Protein AF-A0A0X3RYA7-F1 (afdb_monomer_lite)

Sequence (79 aa):
MSDAFGGRVSRNTLMRLITLLPDPPSATPSMVGMDEYAQRKGRIYGTVLVDVKTRRLEDLLQNREAAPPCALAGRTARE

Foldseek 3Di:
DDCPPVDDDDPVRVVVVVVPDDDDDDDDAPDWDKDKDAPPNNPWIWIWIARPVVRDTDDTGRDPPPPDCVVVVPPPDDD

Structure (mmCIF, N/CA/C/O backbone):
data_AF-A0A0X3RYA7-F1
#
_entry.id   AF-A0A0X3RYA7-F1
#
loop_
_atom_site.group_PDB
_atom_site.id
_atom_site.type_symbol
_atom_site.label_atom_id
_atom_site.label_alt_id
_atom_site.label_comp_id
_atom_site.label_asym_id
_atom_site.label_entity_id
_atom_site.label_seq_id
_atom_site.pdbx_PDB_ins_code
_atom_site.Cartn_x
_atom_site.Cartn_y
_atom_site.Cartn_z
_atom_site.occupancy
_atom_site.B_iso_or_equiv
_atom_site.auth_seq_id
_atom_site.auth_comp_id
_atom_site.auth_asym_id
_atom_site.auth_atom_id
_atom_site.pdbx_PDB_model_num
ATOM 1 N N . MET A 1 1 ? -20.348 -2.332 12.339 1.00 59.56 1 MET A N 1
ATOM 2 C CA . MET A 1 1 ? -20.043 -3.423 13.286 1.00 59.56 1 MET A CA 1
ATOM 3 C C . MET A 1 1 ? -19.810 -4.656 12.440 1.00 59.56 1 MET A C 1
ATOM 5 O O . MET A 1 1 ? -20.655 -4.923 11.598 1.00 59.56 1 MET A O 1
ATOM 9 N N . SER A 1 2 ? -18.651 -5.297 12.569 1.00 65.25 2 SER A N 1
ATOM 10 C CA . SER A 1 2 ? -18.320 -6.538 11.851 1.00 65.25 2 SER A CA 1
ATOM 11 C C . SER A 1 2 ? -18.432 -7.705 12.828 1.00 65.25 2 SER A C 1
ATOM 13 O O . SER A 1 2 ? -18.021 -7.540 13.977 1.00 65.25 2 SER A O 1
ATOM 15 N N . ASP A 1 3 ? -18.988 -8.832 12.378 1.00 70.25 3 ASP A N 1
ATOM 16 C CA . ASP A 1 3 ? -19.068 -10.095 13.136 1.00 70.25 3 ASP A CA 1
ATOM 17 C C . ASP A 1 3 ? -18.028 -11.132 12.658 1.00 70.25 3 ASP A C 1
ATOM 19 O O . ASP A 1 3 ? -17.968 -12.257 13.138 1.00 70.25 3 ASP A O 1
ATOM 23 N N . ALA A 1 4 ? -17.154 -10.754 11.716 1.00 71.31 4 ALA A N 1
ATOM 24 C CA . ALA A 1 4 ? -16.169 -11.661 11.116 1.00 71.31 4 ALA A CA 1
ATOM 25 C C . ALA A 1 4 ? -15.065 -12.136 12.087 1.00 71.31 4 ALA A C 1
ATOM 27 O O . ALA A 1 4 ? -14.240 -12.963 11.717 1.00 71.31 4 ALA A O 1
ATOM 28 N N . PHE A 1 5 ? -15.036 -11.612 13.318 1.00 70.19 5 PHE A N 1
ATOM 29 C CA . PHE A 1 5 ? -13.976 -11.837 14.308 1.00 70.19 5 PHE A CA 1
ATOM 30 C C . PHE A 1 5 ? -14.449 -12.644 15.531 1.00 70.19 5 PHE A C 1
ATOM 32 O O . PHE A 1 5 ? -13.840 -12.555 16.593 1.00 70.19 5 PHE A O 1
ATOM 39 N N . GLY A 1 6 ? -15.540 -13.410 15.405 1.00 78.56 6 GLY A N 1
ATOM 40 C CA . GLY A 1 6 ? -16.100 -14.201 16.513 1.00 78.56 6 GLY A CA 1
ATOM 41 C C . GLY A 1 6 ? -16.847 -13.362 17.558 1.00 78.56 6 GLY A C 1
ATOM 42 O O . GLY A 1 6 ? -17.042 -13.803 18.688 1.00 78.56 6 GLY A O 1
ATOM 43 N N . GLY A 1 7 ? -17.240 -12.140 17.189 1.00 82.75 7 GLY A N 1
ATOM 44 C CA . GLY A 1 7 ? -17.989 -11.205 18.018 1.00 82.75 7 GLY A CA 1
ATOM 45 C C . GLY A 1 7 ? -18.021 -9.796 17.421 1.00 82.75 7 GLY A C 1
ATOM 46 O O . GLY A 1 7 ? -17.302 -9.472 16.471 1.00 82.75 7 GLY A O 1
ATOM 47 N N . ARG A 1 8 ? -18.845 -8.915 18.005 1.00 86.06 8 ARG A N 1
ATOM 48 C CA . ARG A 1 8 ? -18.978 -7.523 17.551 1.00 86.06 8 ARG A CA 1
ATOM 49 C C . ARG A 1 8 ? -17.739 -6.703 17.896 1.00 86.06 8 ARG A C 1
ATOM 51 O O . ARG A 1 8 ? -17.528 -6.340 19.050 1.00 86.06 8 ARG A O 1
ATOM 58 N N . VAL A 1 9 ? -16.992 -6.295 16.874 1.00 87.75 9 VAL A N 1
ATOM 59 C CA . VAL A 1 9 ? -15.870 -5.357 17.025 1.00 87.75 9 VAL A CA 1
ATOM 60 C C . VAL A 1 9 ? -16.236 -3.943 16.568 1.00 87.75 9 VAL A C 1
ATOM 62 O O . VAL A 1 9 ? -16.986 -3.732 15.603 1.00 87.75 9 VAL A O 1
ATOM 65 N N . SER A 1 10 ? -15.698 -2.944 17.274 1.00 90.44 10 SER A N 1
ATOM 66 C CA . SER A 1 10 ? -15.792 -1.544 16.854 1.00 90.44 10 SER A CA 1
ATOM 67 C C . SER A 1 10 ? -14.961 -1.308 15.586 1.00 90.44 10 SER A C 1
ATOM 69 O O . SER A 1 10 ? -14.017 -2.046 15.303 1.00 90.44 10 SER A O 1
ATOM 71 N N . ARG A 1 11 ? -15.264 -0.242 14.831 1.00 90.56 11 ARG A N 1
ATOM 72 C CA . ARG A 1 11 ? -14.454 0.149 13.661 1.00 90.56 11 ARG A CA 1
ATOM 73 C C . ARG A 1 11 ? -12.985 0.369 14.039 1.00 90.56 11 ARG A C 1
ATOM 75 O O . ARG A 1 11 ? -12.104 -0.033 13.293 1.00 90.56 11 ARG A O 1
ATOM 82 N N . ASN A 1 12 ? -12.734 1.003 15.183 1.00 93.56 12 ASN A N 1
ATOM 83 C CA . ASN A 1 12 ? -11.377 1.319 15.622 1.00 93.56 12 ASN A CA 1
ATOM 84 C C . ASN A 1 12 ? -10.597 0.039 15.966 1.00 93.56 12 ASN A C 1
ATOM 86 O O . ASN A 1 12 ? -9.468 -0.146 15.523 1.00 93.56 12 ASN A O 1
ATOM 90 N N . THR A 1 13 ? -11.251 -0.896 16.662 1.00 91.25 13 THR A N 1
ATOM 91 C CA . THR A 1 13 ? -10.698 -2.228 16.943 1.00 91.25 13 THR A CA 1
ATOM 92 C C . THR A 1 13 ? -10.369 -2.972 15.651 1.00 91.25 13 THR A C 1
ATOM 94 O O . THR A 1 13 ? -9.266 -3.486 15.517 1.00 91.25 13 THR A O 1
ATOM 97 N N . LEU A 1 14 ? -11.287 -2.976 14.679 1.00 91.75 14 LEU A N 1
ATOM 98 C CA . LEU A 1 14 ? -11.075 -3.619 13.383 1.00 91.75 14 LEU A CA 1
ATOM 99 C C . LEU A 1 14 ? -9.861 -3.044 12.641 1.00 91.75 14 LEU A C 1
ATOM 101 O O . LEU A 1 14 ? -9.006 -3.801 12.195 1.00 91.75 14 LEU A O 1
ATOM 105 N N . MET A 1 15 ? -9.766 -1.717 12.539 1.00 93.19 15 MET A N 1
ATOM 106 C CA . MET A 1 15 ? -8.633 -1.065 11.876 1.00 93.19 15 MET A CA 1
ATOM 107 C C . MET A 1 15 ? -7.313 -1.401 12.569 1.00 93.19 15 MET A C 1
ATOM 109 O O . MET A 1 15 ? -6.349 -1.740 11.893 1.00 93.19 15 MET A O 1
ATOM 113 N N . ARG A 1 16 ? -7.287 -1.382 13.908 1.00 91.88 16 ARG A N 1
ATOM 114 C CA . ARG A 1 16 ? -6.097 -1.755 14.680 1.00 91.88 16 ARG A CA 1
ATOM 115 C C . ARG A 1 16 ? -5.672 -3.199 14.411 1.00 91.88 16 ARG A C 1
ATOM 117 O O . ARG A 1 16 ? -4.485 -3.448 14.250 1.00 91.88 16 ARG A O 1
ATOM 124 N N . LEU A 1 17 ? -6.619 -4.136 14.351 1.00 91.81 17 LEU A N 1
ATOM 125 C CA . LEU A 1 17 ? -6.318 -5.536 14.043 1.00 91.81 17 LEU A CA 1
ATOM 126 C C . LEU A 1 17 ? -5.733 -5.691 12.638 1.00 91.81 17 LEU A C 1
ATOM 128 O O . LEU A 1 17 ? -4.728 -6.372 12.486 1.00 91.81 17 LEU A O 1
ATOM 132 N N . ILE A 1 18 ? -6.307 -5.016 11.638 1.00 90.88 18 ILE A N 1
ATOM 133 C CA . ILE A 1 18 ? -5.795 -5.048 10.261 1.00 90.88 18 ILE A CA 1
ATOM 134 C C . ILE A 1 18 ? -4.368 -4.493 10.196 1.00 90.88 18 ILE A C 1
ATOM 136 O O . ILE A 1 18 ? -3.515 -5.111 9.575 1.00 90.88 18 ILE A O 1
ATOM 140 N N . THR A 1 19 ? -4.077 -3.383 10.881 1.00 90.56 19 THR A N 1
ATOM 141 C CA . THR A 1 19 ? -2.724 -2.791 10.900 1.00 90.56 19 THR A CA 1
ATOM 142 C C . THR A 1 19 ? -1.678 -3.633 11.633 1.00 90.56 19 THR A C 1
ATOM 144 O O . THR A 1 19 ? -0.495 -3.336 11.534 1.00 90.56 19 THR A O 1
ATOM 147 N N . LEU A 1 20 ? -2.101 -4.633 12.411 1.00 93.31 20 LEU A N 1
ATOM 148 C CA . LEU A 1 20 ? -1.202 -5.562 13.101 1.00 93.31 20 LEU A CA 1
ATOM 149 C C . LEU A 1 20 ? -0.912 -6.823 12.279 1.00 93.31 20 LEU A C 1
ATOM 151 O O . LEU A 1 20 ? -0.077 -7.626 12.692 1.00 93.31 20 LEU A O 1
ATOM 155 N N . LEU A 1 21 ? -1.609 -7.032 11.159 1.00 91.62 21 LEU A N 1
ATOM 156 C CA . LEU A 1 21 ? -1.323 -8.157 10.280 1.00 91.62 21 LEU A CA 1
ATOM 157 C C . LEU A 1 21 ? 0.016 -7.924 9.570 1.00 91.62 21 LEU A C 1
ATOM 159 O O . LEU A 1 21 ? 0.303 -6.791 9.182 1.00 91.62 21 LEU A O 1
ATOM 163 N N . PRO A 1 22 ? 0.834 -8.975 9.393 1.00 88.38 22 PRO A N 1
ATOM 164 C CA . PRO A 1 22 ? 2.028 -8.865 8.577 1.00 88.38 22 PRO A CA 1
ATOM 165 C C . PRO A 1 22 ? 1.636 -8.563 7.133 1.00 88.38 22 PRO A C 1
ATOM 167 O O . PRO A 1 22 ? 0.615 -9.059 6.638 1.00 88.38 22 PRO A O 1
ATOM 170 N N . ASP A 1 23 ? 2.480 -7.796 6.452 1.00 83.00 23 ASP A N 1
ATOM 171 C CA . ASP A 1 23 ? 2.320 -7.594 5.022 1.00 83.00 23 ASP A CA 1
ATOM 172 C C . ASP A 1 23 ? 2.430 -8.943 4.292 1.00 83.00 23 ASP A C 1
ATOM 174 O O . ASP A 1 23 ? 3.251 -9.797 4.661 1.00 83.00 23 ASP A O 1
ATOM 178 N N . PRO A 1 24 ? 1.594 -9.182 3.268 1.00 81.31 24 PRO A N 1
ATOM 179 C CA . PRO A 1 24 ? 1.711 -10.387 2.469 1.00 81.31 24 PRO A CA 1
ATOM 180 C C . PRO A 1 24 ? 3.077 -10.405 1.766 1.00 81.31 24 PRO A C 1
ATOM 182 O O . PRO A 1 24 ? 3.577 -9.350 1.373 1.00 81.31 24 PRO A O 1
ATOM 185 N N . PRO A 1 25 ? 3.675 -11.588 1.546 1.00 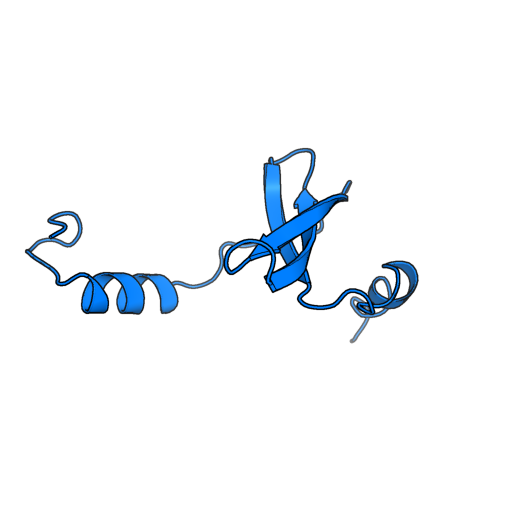79.62 25 PRO A N 1
ATOM 186 C CA . PRO A 1 25 ? 4.923 -11.674 0.802 1.00 79.62 25 PRO A CA 1
ATOM 187 C C . PRO A 1 25 ? 4.721 -11.087 -0.601 1.00 79.62 25 PRO A C 1
ATOM 189 O O . PRO A 1 25 ? 3.855 -11.554 -1.349 1.00 79.62 25 PRO A O 1
ATOM 192 N N . SER A 1 26 ? 5.511 -10.067 -0.944 1.00 75.50 26 SER A N 1
ATOM 193 C CA . SER A 1 26 ? 5.589 -9.531 -2.302 1.00 75.50 26 SER A CA 1
ATOM 194 C C . SER A 1 26 ? 6.856 -10.039 -2.984 1.00 75.50 26 SER A C 1
ATOM 196 O O . SER A 1 26 ? 7.946 -10.016 -2.411 1.00 75.50 26 SER A O 1
ATOM 198 N N . ALA A 1 27 ? 6.696 -10.545 -4.204 1.00 80.44 27 ALA A N 1
ATOM 199 C CA . ALA A 1 27 ? 7.810 -10.870 -5.080 1.00 80.44 27 ALA A CA 1
ATOM 200 C C . ALA A 1 27 ? 8.128 -9.643 -5.934 1.00 80.44 27 ALA A C 1
ATOM 202 O O . ALA A 1 27 ? 7.221 -8.906 -6.306 1.00 80.44 27 ALA A O 1
ATOM 203 N N . THR A 1 28 ? 9.397 -9.444 -6.297 1.00 82.06 28 THR A N 1
ATOM 204 C CA . THR A 1 28 ? 9.767 -8.319 -7.160 1.00 82.06 28 THR A CA 1
ATOM 205 C C . THR A 1 28 ? 9.002 -8.399 -8.487 1.00 82.06 28 THR A C 1
ATOM 207 O O . THR A 1 28 ? 9.165 -9.374 -9.232 1.00 82.06 28 THR A O 1
ATOM 210 N N . PRO A 1 29 ? 8.171 -7.395 -8.809 1.00 82.69 29 PRO A N 1
ATOM 211 C CA . PRO A 1 29 ? 7.360 -7.422 -10.012 1.00 82.69 29 PRO A CA 1
ATOM 212 C C . PRO A 1 29 ? 8.246 -7.309 -11.253 1.00 82.69 29 PRO A C 1
ATOM 214 O O . PRO A 1 29 ? 9.096 -6.430 -11.369 1.00 82.69 29 PRO A O 1
ATOM 217 N N . SER A 1 30 ? 8.011 -8.186 -12.229 1.00 84.12 30 SER A N 1
ATOM 218 C CA . SER A 1 30 ? 8.702 -8.117 -13.530 1.00 84.12 30 SER A CA 1
ATOM 219 C C . SER A 1 30 ? 8.283 -6.911 -14.385 1.00 84.12 30 SER A C 1
ATOM 221 O O . SER A 1 30 ? 8.986 -6.549 -15.324 1.00 84.12 30 SER A O 1
ATOM 223 N N . MET A 1 31 ? 7.118 -6.323 -14.098 1.00 86.06 31 MET A N 1
ATOM 224 C CA . MET A 1 31 ? 6.574 -5.163 -14.797 1.00 86.06 31 MET A CA 1
ATOM 225 C C . MET A 1 31 ? 5.773 -4.318 -13.811 1.00 86.06 31 MET A C 1
ATOM 227 O O . MET A 1 31 ? 4.830 -4.814 -13.198 1.00 86.06 31 MET A O 1
ATOM 231 N N . VAL A 1 32 ? 6.131 -3.042 -13.697 1.00 90.19 32 VAL A N 1
ATOM 232 C CA . VAL A 1 32 ? 5.476 -2.094 -12.794 1.00 90.19 32 VAL A CA 1
ATOM 233 C C . VAL A 1 32 ? 4.795 -1.015 -13.619 1.00 90.19 32 VAL A C 1
ATOM 235 O O . VAL A 1 32 ? 5.436 -0.334 -14.417 1.00 90.19 32 VAL A O 1
ATOM 238 N N . GLY A 1 33 ? 3.487 -0.882 -13.434 1.00 89.31 33 GLY A N 1
ATOM 239 C CA . GLY A 1 33 ? 2.697 0.239 -13.906 1.00 89.31 33 GLY A CA 1
ATOM 240 C C . GLY A 1 33 ? 2.834 1.396 -12.928 1.00 89.31 33 GLY A C 1
ATOM 241 O O . GLY A 1 33 ? 2.813 1.195 -11.714 1.00 89.31 33 GLY A O 1
ATOM 242 N N . MET A 1 34 ? 2.982 2.597 -13.471 1.00 90.06 34 MET A N 1
ATOM 243 C CA . MET A 1 34 ? 3.056 3.835 -12.711 1.00 90.06 34 MET A CA 1
ATOM 244 C C . MET A 1 34 ? 1.847 4.686 -13.083 1.00 90.06 34 MET A C 1
ATOM 246 O O . MET A 1 34 ? 1.600 4.901 -14.268 1.00 90.06 34 MET A O 1
ATOM 250 N N . ASP A 1 35 ? 1.109 5.155 -12.084 1.00 88.06 35 ASP A N 1
ATOM 251 C CA . ASP A 1 35 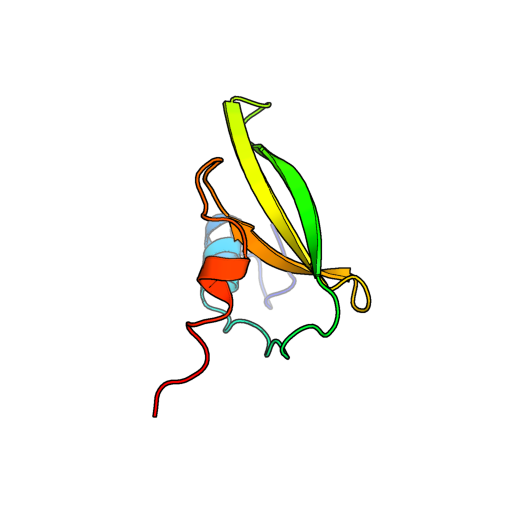? -0.030 6.052 -12.283 1.00 88.06 35 ASP A CA 1
ATOM 252 C C . ASP A 1 35 ? -0.005 7.177 -11.238 1.00 88.06 35 ASP A C 1
ATOM 254 O O . ASP A 1 35 ? 0.663 7.074 -10.205 1.00 88.06 35 ASP A O 1
ATOM 258 N N . GLU A 1 36 ? -0.706 8.272 -11.503 1.00 88.69 36 GLU A N 1
ATOM 259 C CA . GLU A 1 36 ? -0.865 9.372 -10.558 1.00 88.69 36 GLU A CA 1
ATOM 260 C C . GLU A 1 36 ? -2.173 9.211 -9.785 1.00 88.69 36 GLU A C 1
ATOM 262 O O . GLU A 1 36 ? -3.231 8.916 -10.338 1.00 88.69 36 GLU A O 1
ATOM 267 N N . TYR A 1 37 ? -2.124 9.442 -8.475 1.00 86.44 37 TYR A N 1
ATOM 268 C CA . TYR A 1 37 ? -3.308 9.387 -7.628 1.00 86.44 37 TYR A CA 1
ATOM 269 C C . TYR A 1 37 ? -3.472 10.672 -6.821 1.00 86.44 37 TYR A C 1
ATOM 271 O O . TYR A 1 37 ? -2.514 11.362 -6.465 1.00 86.44 37 TYR A O 1
ATOM 279 N N . ALA A 1 38 ? -4.729 10.983 -6.514 1.00 89.50 38 ALA A N 1
ATOM 280 C CA . ALA A 1 38 ? -5.126 12.200 -5.828 1.00 89.50 38 ALA A CA 1
ATOM 281 C C . ALA A 1 38 ? -5.845 11.868 -4.511 1.00 89.50 38 ALA A C 1
ATOM 283 O O . ALA A 1 38 ? -6.942 11.311 -4.495 1.00 89.50 38 ALA A O 1
ATOM 284 N N . GLN A 1 39 ? -5.257 12.259 -3.382 1.00 85.38 39 GLN A N 1
ATOM 285 C CA . GLN A 1 39 ? -5.844 12.146 -2.045 1.00 85.38 39 GLN A CA 1
ATOM 286 C C . GLN A 1 39 ? -6.446 13.467 -1.559 1.00 85.38 39 GLN A C 1
ATOM 288 O O . GLN A 1 39 ? -6.179 14.555 -2.076 1.00 85.38 39 GLN A O 1
ATOM 293 N N . ARG A 1 40 ? -7.273 13.372 -0.507 1.00 86.44 40 ARG A N 1
ATOM 294 C CA . ARG A 1 40 ? -7.917 14.515 0.168 1.00 86.44 40 ARG A CA 1
ATOM 295 C C . ARG A 1 40 ? -8.613 15.478 -0.809 1.00 86.44 40 ARG A C 1
ATOM 297 O O . ARG A 1 40 ? -8.508 16.691 -0.6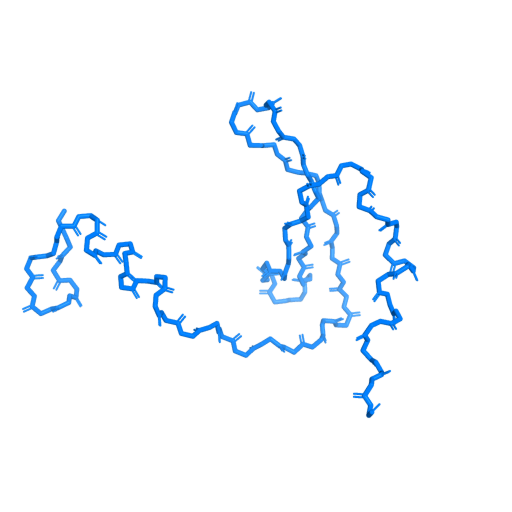49 1.00 86.44 40 ARG A O 1
ATOM 304 N N . LYS A 1 41 ? -9.345 14.929 -1.789 1.00 88.25 41 LYS A N 1
ATOM 305 C CA . LYS A 1 41 ? -10.025 15.681 -2.864 1.00 88.25 41 LYS A CA 1
ATOM 306 C C . LYS A 1 41 ? -9.055 16.478 -3.754 1.00 88.25 41 LYS A C 1
ATOM 308 O O . LYS A 1 41 ? -9.282 17.658 -3.997 1.00 88.25 41 LYS A O 1
ATOM 313 N N . GLY A 1 42 ? -7.954 15.860 -4.186 1.00 84.88 42 GLY A N 1
ATOM 314 C CA . GLY A 1 42 ? -6.974 16.517 -5.063 1.00 84.88 42 GLY A CA 1
ATOM 315 C C . GLY A 1 42 ? -6.085 17.542 -4.365 1.00 84.88 42 GLY A C 1
ATOM 316 O O . GLY A 1 42 ? -5.542 18.429 -5.012 1.00 84.88 42 GLY A O 1
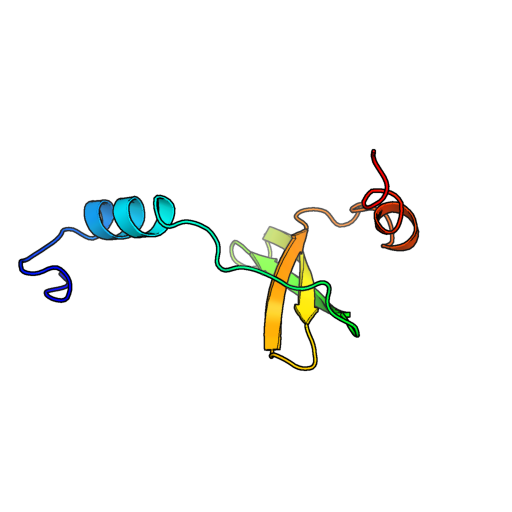ATOM 317 N N . ARG A 1 43 ? -5.947 17.451 -3.038 1.00 84.62 43 ARG A N 1
ATOM 318 C CA . ARG A 1 43 ? -5.038 18.317 -2.267 1.00 84.62 43 ARG A CA 1
ATOM 319 C C . ARG A 1 43 ? -3.645 17.727 -2.122 1.00 84.62 43 ARG A C 1
ATOM 321 O O . ARG A 1 43 ? -2.699 18.462 -1.878 1.00 84.62 43 ARG A O 1
ATOM 328 N N . ILE A 1 44 ? -3.539 16.407 -2.211 1.00 84.81 44 ILE A N 1
ATOM 329 C CA . ILE A 1 44 ? -2.279 15.680 -2.116 1.00 84.81 44 ILE A CA 1
ATOM 330 C C . ILE A 1 44 ? -2.218 14.780 -3.338 1.00 84.81 44 ILE A C 1
ATOM 332 O O . ILE A 1 44 ? -3.116 13.964 -3.528 1.00 84.81 44 ILE A O 1
ATOM 336 N N . TYR A 1 45 ? -1.178 14.940 -4.144 1.00 85.00 45 TYR A N 1
ATOM 337 C CA . TYR A 1 45 ? -0.908 14.086 -5.293 1.00 85.00 45 TYR A CA 1
ATOM 338 C C . TYR A 1 45 ? 0.273 13.180 -4.977 1.00 85.00 45 TYR A C 1
ATOM 340 O O . TYR A 1 45 ? 1.163 13.555 -4.209 1.00 85.00 45 TYR A O 1
ATOM 348 N N . GLY A 1 46 ? 0.283 11.999 -5.572 1.00 87.31 46 GLY A N 1
ATOM 349 C CA . GLY A 1 46 ? 1.419 11.100 -5.504 1.00 87.31 46 GLY A CA 1
ATOM 350 C C . GLY A 1 46 ? 1.421 10.121 -6.662 1.00 87.31 46 GLY A C 1
ATOM 351 O O . GLY A 1 46 ? 0.528 10.131 -7.510 1.00 87.31 46 GLY A O 1
ATOM 352 N N . THR A 1 47 ? 2.418 9.251 -6.642 1.00 88.62 47 THR A N 1
ATOM 353 C CA . THR A 1 47 ? 2.590 8.186 -7.622 1.00 88.62 47 THR A CA 1
ATOM 354 C C . THR A 1 47 ? 2.224 6.850 -7.004 1.00 88.62 47 THR A C 1
ATOM 356 O O . THR A 1 47 ? 2.654 6.533 -5.894 1.00 88.62 47 THR A O 1
ATOM 359 N N . VAL A 1 48 ? 1.460 6.051 -7.734 1.00 89.94 48 VAL A N 1
ATOM 360 C CA . VAL A 1 48 ? 1.144 4.679 -7.375 1.00 89.94 48 VAL A CA 1
ATOM 361 C C . VAL A 1 48 ? 1.918 3.704 -8.258 1.00 89.94 48 VAL A C 1
ATOM 363 O O . VAL A 1 48 ? 1.971 3.871 -9.476 1.00 89.94 48 VAL A O 1
ATOM 366 N N . LEU A 1 49 ? 2.536 2.701 -7.634 1.00 90.31 49 LEU A N 1
ATOM 367 C CA . LEU A 1 49 ? 3.215 1.601 -8.309 1.00 90.31 49 LEU A CA 1
ATOM 368 C C . LEU A 1 49 ? 2.357 0.343 -8.194 1.00 90.31 49 LEU A C 1
ATOM 370 O O . LEU A 1 49 ? 2.003 -0.079 -7.093 1.00 90.31 49 LEU A O 1
ATOM 374 N N . VAL A 1 50 ? 2.019 -0.254 -9.331 1.00 89.38 50 VAL A N 1
ATOM 375 C CA . VAL A 1 50 ? 1.160 -1.440 -9.415 1.00 89.38 50 VAL A CA 1
ATOM 376 C C . VAL A 1 50 ? 1.871 -2.514 -10.223 1.00 89.38 50 VAL A C 1
ATOM 378 O O . VAL A 1 50 ? 2.338 -2.247 -11.329 1.00 89.38 50 VAL A O 1
ATOM 381 N N . ASP A 1 51 ? 1.924 -3.745 -9.728 1.00 90.00 51 ASP A N 1
ATOM 382 C CA . ASP A 1 51 ? 2.305 -4.882 -10.563 1.00 90.00 51 ASP A CA 1
ATOM 383 C C . ASP A 1 51 ? 1.210 -5.115 -11.611 1.00 90.00 51 ASP A C 1
ATOM 385 O O . ASP A 1 51 ? 0.076 -5.489 -11.298 1.00 90.00 51 ASP A O 1
ATOM 389 N N . VAL A 1 52 ? 1.556 -4.910 -12.881 1.00 88.88 52 VAL A N 1
ATOM 390 C CA . VAL A 1 52 ? 0.611 -5.003 -14.003 1.00 88.88 52 VAL A CA 1
ATOM 391 C C . VAL A 1 52 ? 0.024 -6.409 -14.134 1.00 88.88 52 VAL A C 1
ATOM 393 O O . VAL A 1 52 ? -1.132 -6.564 -14.536 1.00 88.88 52 VAL A O 1
ATOM 396 N N . LYS A 1 53 ? 0.793 -7.447 -13.789 1.00 88.31 53 LYS A N 1
ATOM 397 C CA . LYS A 1 53 ? 0.373 -8.842 -13.960 1.00 88.31 53 LYS A CA 1
ATOM 398 C C . LYS A 1 53 ? -0.600 -9.270 -12.875 1.00 88.31 53 LYS A C 1
ATOM 400 O O . LYS A 1 53 ? -1.635 -9.861 -13.176 1.00 88.31 53 LYS A O 1
ATOM 405 N N . THR A 1 54 ? -0.268 -8.983 -11.620 1.00 87.25 54 THR A N 1
ATOM 406 C CA . THR A 1 54 ? -1.074 -9.406 -10.466 1.00 87.25 54 THR A CA 1
ATOM 407 C C . THR A 1 54 ? -2.144 -8.386 -10.083 1.00 87.25 54 THR A C 1
ATOM 409 O O . THR A 1 54 ? -3.033 -8.708 -9.293 1.00 87.25 54 THR A O 1
ATOM 412 N N . ARG A 1 55 ? -2.090 -7.176 -10.662 1.00 87.31 55 ARG A N 1
ATOM 413 C CA . ARG A 1 55 ? -2.926 -6.016 -10.314 1.00 87.31 55 ARG A CA 1
ATOM 414 C C . ARG A 1 55 ? -2.846 -5.676 -8.826 1.00 87.31 55 ARG A C 1
ATOM 416 O O . ARG A 1 55 ? -3.827 -5.224 -8.233 1.00 87.31 55 ARG A O 1
ATOM 423 N N . ARG A 1 56 ? -1.689 -5.934 -8.216 1.00 85.19 56 ARG A N 1
ATOM 424 C CA . ARG A 1 56 ? -1.414 -5.620 -6.816 1.00 85.19 56 ARG A CA 1
ATOM 425 C C . ARG A 1 56 ? -0.730 -4.273 -6.704 1.00 85.19 56 ARG A C 1
ATOM 427 O O . ARG A 1 56 ? 0.108 -3.915 -7.523 1.00 85.19 56 ARG A O 1
ATOM 434 N N . LEU A 1 57 ? -1.136 -3.533 -5.683 1.00 86.19 57 LEU A N 1
ATOM 435 C CA . LEU A 1 57 ? -0.496 -2.294 -5.285 1.00 86.19 57 LEU A CA 1
ATOM 436 C C . LEU A 1 57 ? 0.834 -2.636 -4.613 1.00 86.19 57 LEU A C 1
ATOM 438 O O . LEU A 1 57 ? 0.822 -3.294 -3.576 1.00 86.19 57 LEU A O 1
ATOM 442 N N . GLU A 1 58 ? 1.942 -2.196 -5.197 1.00 87.38 58 GLU A N 1
ATOM 443 C CA . GLU A 1 58 ? 3.281 -2.456 -4.662 1.00 87.38 58 GLU A CA 1
ATOM 444 C C . GLU A 1 58 ? 3.746 -1.322 -3.754 1.00 87.38 58 GLU A C 1
ATOM 446 O O . GLU A 1 58 ? 4.264 -1.575 -2.672 1.00 87.38 58 GLU A O 1
ATOM 451 N N . ASP A 1 59 ? 3.535 -0.066 -4.160 1.00 85.81 59 ASP A N 1
ATOM 452 C CA . ASP A 1 59 ? 3.923 1.081 -3.340 1.00 85.81 59 ASP A CA 1
ATOM 453 C C . ASP A 1 59 ? 3.112 2.339 -3.674 1.00 85.81 59 ASP A C 1
ATOM 455 O O . ASP A 1 59 ? 2.558 2.499 -4.768 1.00 85.81 59 ASP A O 1
ATOM 459 N N . LEU A 1 60 ? 3.062 3.256 -2.713 1.00 86.25 60 LEU A N 1
ATOM 460 C CA . LEU A 1 60 ? 2.382 4.534 -2.794 1.00 86.25 60 LEU A CA 1
ATOM 461 C C . LEU A 1 60 ? 3.340 5.665 -2.400 1.00 86.25 60 LEU A C 1
ATOM 463 O O . LEU A 1 60 ? 3.482 6.029 -1.231 1.00 86.25 60 LEU A O 1
ATOM 467 N N . LEU A 1 61 ? 3.955 6.286 -3.400 1.00 86.25 61 LEU A N 1
ATOM 468 C CA . LEU A 1 61 ? 4.947 7.335 -3.208 1.00 86.25 61 LEU A CA 1
ATOM 469 C C . LEU A 1 61 ? 4.254 8.690 -3.025 1.00 86.25 61 LEU A C 1
ATOM 471 O O . LEU A 1 61 ? 3.627 9.236 -3.935 1.00 86.25 61 LEU A O 1
ATOM 475 N N . GLN A 1 62 ? 4.363 9.245 -1.820 1.00 71.00 62 GLN A N 1
ATOM 476 C CA . GLN A 1 62 ? 3.788 10.542 -1.456 1.00 71.00 62 GLN A CA 1
ATOM 477 C C . GLN A 1 62 ? 4.770 11.690 -1.741 1.00 71.00 62 GLN A C 1
ATOM 479 O O . GLN A 1 62 ? 5.220 12.341 -0.807 1.00 71.00 62 GLN A O 1
ATOM 484 N N . ASN A 1 63 ? 5.142 11.930 -3.003 1.00 63.56 63 ASN A N 1
ATOM 485 C CA . ASN A 1 63 ? 5.767 13.187 -3.449 1.00 63.56 63 ASN A CA 1
ATOM 486 C C . ASN A 1 63 ? 5.890 13.221 -4.983 1.00 63.56 63 ASN A C 1
ATOM 488 O O . ASN A 1 63 ? 6.229 12.209 -5.591 1.00 63.56 63 ASN A O 1
ATOM 492 N N . ARG A 1 64 ? 5.728 14.399 -5.598 1.00 52.28 64 ARG A N 1
ATOM 493 C CA . ARG A 1 64 ? 6.046 14.631 -7.020 1.00 52.28 64 ARG A CA 1
ATOM 494 C C . ARG A 1 64 ? 7.558 14.583 -7.296 1.00 52.28 64 ARG A C 1
ATOM 496 O O . ARG A 1 64 ? 7.957 14.294 -8.415 1.00 52.28 64 ARG A O 1
ATOM 503 N N . GLU A 1 65 ? 8.385 14.826 -6.274 1.00 53.00 65 GLU A N 1
ATOM 504 C CA . GLU A 1 65 ? 9.853 14.679 -6.319 1.00 53.00 65 GLU A CA 1
ATOM 505 C C . GLU A 1 65 ? 10.349 13.313 -5.815 1.00 53.00 65 GLU A C 1
ATOM 507 O O . GLU A 1 65 ? 11.530 13.161 -5.498 1.00 53.00 65 GLU A O 1
ATOM 512 N N . ALA A 1 66 ? 9.480 12.299 -5.704 1.00 55.12 66 ALA A N 1
ATOM 513 C CA . ALA A 1 66 ? 9.984 10.939 -5.561 1.00 55.12 66 ALA A CA 1
ATOM 514 C C . ALA A 1 66 ? 10.864 10.668 -6.790 1.00 55.12 66 ALA A C 1
ATOM 516 O O . ALA A 1 66 ? 10.375 10.709 -7.918 1.00 55.12 66 ALA A O 1
ATOM 517 N N . ALA A 1 67 ? 12.176 10.529 -6.569 1.00 51.34 67 ALA A N 1
ATOM 518 C CA . ALA A 1 67 ? 13.160 10.448 -7.640 1.00 51.34 67 ALA A CA 1
ATOM 519 C C . ALA A 1 67 ? 12.708 9.436 -8.710 1.00 51.34 67 ALA A C 1
ATOM 521 O O . ALA A 1 67 ? 12.146 8.397 -8.345 1.00 51.34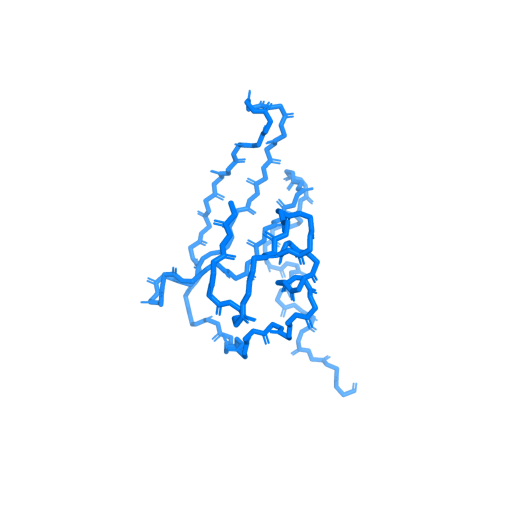 67 ALA A O 1
ATOM 522 N N . PRO A 1 68 ? 12.944 9.704 -10.010 1.00 51.06 68 PRO A N 1
ATOM 523 C CA . PRO A 1 68 ? 12.584 8.763 -11.061 1.00 51.06 68 PRO A CA 1
ATOM 524 C C . PRO A 1 68 ? 13.149 7.376 -10.712 1.00 51.06 68 PRO A C 1
ATOM 526 O O . PRO A 1 68 ? 14.272 7.294 -10.205 1.00 51.06 68 PRO A O 1
ATOM 529 N N . PRO A 1 69 ? 12.409 6.282 -10.960 1.00 52.97 69 PRO A N 1
ATOM 530 C CA . PRO A 1 69 ? 12.713 4.951 -10.425 1.00 52.97 69 PRO A CA 1
ATOM 531 C C . PRO A 1 69 ? 14.100 4.399 -10.797 1.00 52.97 69 PRO A C 1
ATOM 533 O O . PRO A 1 69 ? 14.575 3.480 -10.131 1.00 52.97 69 PRO A O 1
ATOM 536 N N . CYS A 1 70 ? 14.819 5.001 -11.755 1.00 48.16 70 CYS A N 1
ATOM 537 C CA . CYS A 1 70 ? 16.256 4.760 -11.934 1.00 48.16 70 CYS A CA 1
ATOM 538 C C . CYS A 1 70 ? 17.076 4.954 -10.641 1.00 48.16 70 CYS A C 1
ATOM 540 O O . CYS A 1 70 ? 18.076 4.269 -10.462 1.00 48.16 70 CYS A O 1
ATOM 542 N N . ALA A 1 71 ? 16.653 5.824 -9.718 1.00 48.28 71 ALA A N 1
ATOM 543 C CA . ALA A 1 71 ? 17.310 6.027 -8.425 1.00 48.28 71 ALA A CA 1
ATOM 544 C C . ALA A 1 71 ? 16.854 5.044 -7.323 1.00 48.28 71 ALA A C 1
ATOM 546 O O . ALA A 1 71 ? 17.509 4.945 -6.285 1.00 48.28 71 ALA A O 1
ATOM 547 N N . LEU A 1 72 ? 15.749 4.310 -7.519 1.00 47.22 72 LEU A N 1
ATOM 548 C CA . LEU A 1 72 ? 15.258 3.298 -6.569 1.00 47.22 72 LEU A CA 1
ATOM 549 C C . LEU A 1 72 ? 15.762 1.884 -6.906 1.00 47.22 72 LEU A C 1
ATOM 551 O O . LEU A 1 72 ? 15.897 1.060 -6.004 1.00 47.22 72 LEU A O 1
ATOM 555 N N . ALA A 1 73 ? 16.136 1.636 -8.167 1.00 52.78 73 ALA A N 1
ATOM 556 C CA . ALA A 1 73 ? 16.698 0.366 -8.640 1.00 52.78 73 ALA A CA 1
ATOM 557 C C . ALA A 1 73 ? 18.018 -0.055 -7.949 1.00 52.78 73 ALA A C 1
ATOM 559 O O . ALA A 1 73 ? 18.465 -1.184 -8.116 1.00 52.78 73 ALA A O 1
ATOM 560 N N . GLY A 1 74 ? 18.645 0.832 -7.165 1.00 42.56 74 GLY A N 1
ATOM 561 C CA . GLY A 1 74 ? 19.919 0.587 -6.479 1.00 42.56 74 GLY A CA 1
ATOM 562 C C . GLY A 1 74 ? 19.834 0.189 -4.999 1.00 42.56 74 GLY A C 1
ATOM 563 O O . GLY A 1 74 ? 20.873 0.139 -4.348 1.00 42.56 74 GLY A O 1
ATOM 564 N N . ARG A 1 75 ? 18.646 -0.050 -4.420 1.00 49.09 75 ARG A N 1
ATOM 565 C CA . ARG A 1 75 ? 18.515 -0.406 -2.985 1.00 49.09 75 ARG A CA 1
ATOM 566 C C . ARG A 1 75 ? 18.237 -1.881 -2.685 1.00 49.09 75 ARG A C 1
ATOM 568 O O . ARG A 1 75 ? 18.088 -2.232 -1.520 1.00 49.09 75 ARG A O 1
ATOM 575 N N . THR A 1 76 ? 18.261 -2.750 -3.693 1.00 50.25 76 THR A N 1
ATOM 576 C CA . THR A 1 76 ? 18.199 -4.213 -3.526 1.00 50.25 76 THR A CA 1
ATOM 577 C C . THR A 1 76 ? 19.540 -4.857 -3.881 1.00 50.25 76 THR A C 1
ATOM 579 O O 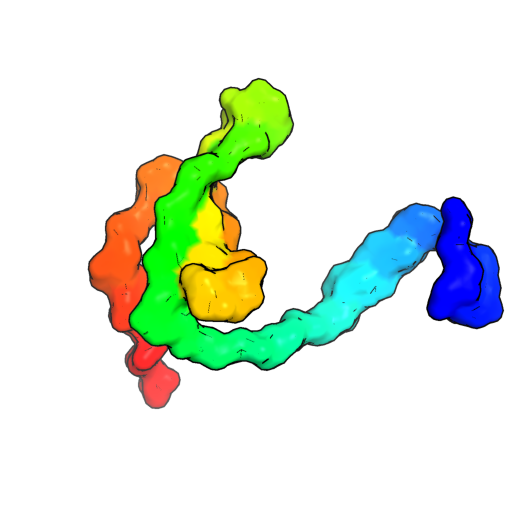. THR A 1 76 ? 19.628 -5.687 -4.778 1.00 50.25 76 THR A O 1
ATOM 582 N N . ALA A 1 77 ? 20.604 -4.421 -3.210 1.00 43.28 77 ALA A N 1
ATOM 583 C CA . ALA A 1 77 ? 21.885 -5.120 -3.147 1.00 43.28 77 ALA A CA 1
ATOM 584 C C . ALA A 1 77 ? 22.629 -4.643 -1.891 1.00 43.28 77 ALA A C 1
ATOM 586 O O . ALA A 1 77 ? 23.451 -3.730 -1.943 1.00 43.28 77 ALA A O 1
ATOM 587 N N . ARG A 1 78 ? 22.274 -5.211 -0.739 1.00 32.84 78 ARG A N 1
ATOM 588 C CA . ARG A 1 78 ? 23.123 -5.205 0.453 1.00 32.84 78 ARG A CA 1
ATOM 589 C C . ARG A 1 78 ? 23.086 -6.598 1.067 1.00 32.84 78 ARG A C 1
ATOM 591 O O . ARG A 1 78 ? 22.110 -6.955 1.721 1.00 32.84 78 ARG A O 1
ATOM 598 N N . GLU A 1 79 ? 24.129 -7.363 0.758 1.00 35.72 79 GLU A N 1
ATOM 599 C CA . GLU A 1 79 ? 24.928 -7.994 1.815 1.00 35.72 79 GLU A CA 1
ATOM 600 C C . GLU A 1 79 ? 25.615 -6.903 2.655 1.00 35.72 79 GLU A C 1
ATOM 602 O O . GLU A 1 79 ? 25.900 -5.813 2.093 1.00 35.72 79 GLU A O 1
#

Radius of gyration: 16.94 Å; chains: 1; bounding box: 45×32×33 Å

Secondary structure (DSSP, 8-state):
-B-TTSS-B-HHHHHHHHHTSPPPPPPPPSSEEEEEEEETTTTEEEEEEEETTTTEEEEEE--TTS--GGGTTTSS---

pLDDT: mean 77.5, std 16.54, range [32.84, 93.56]